Protein AF-A0A7L2IPK8-F1 (afdb_monomer_lite)

Foldseek 3Di:
DPPDDDDDDDDDCPVPVVVVVVVVVVVVVCVVVVQLDDPCQCDDDPPDPDPVSNVVSCVSVVDDD

Radius of gyration: 19.57 Å; chains: 1; bounding box: 50×32×36 Å

Organism: NCBI:txid91796

Secondary structure (DSSP, 8-state):
---------PPPSTT-HHHHHHHHHHHHHHHHHT-SS-TTTT---TT---THHHHHHHHHHT---

Structure (mmCIF, N/CA/C/O backbone):
data_AF-A0A7L2IPK8-F1
#
_entry.id   AF-A0A7L2IPK8-F1
#
loop_
_atom_site.group_PDB
_atom_site.id
_atom_site.type_symbol
_atom_site.label_atom_id
_atom_site.label_alt_id
_atom_site.label_comp_id
_atom_site.label_asym_id
_atom_site.label_entity_id
_atom_site.label_seq_id
_atom_site.pdbx_PDB_ins_code
_atom_site.Cartn_x
_atom_site.Cartn_y
_atom_site.Cartn_z
_atom_site.occupancy
_atom_site.B_iso_or_equiv
_atom_site.auth_seq_id
_atom_site.auth_comp_id
_atom_site.auth_asym_id
_atom_site.auth_atom_id
_atom_site.pdbx_PDB_model_num
ATOM 1 N N . GLN A 1 1 ? 33.995 15.064 -17.278 1.00 55.34 1 GLN A N 1
ATOM 2 C CA . GLN A 1 1 ? 32.932 14.254 -17.919 1.00 55.34 1 GLN A CA 1
ATOM 3 C C . GLN A 1 1 ? 32.838 12.927 -17.179 1.00 55.34 1 GLN A C 1
ATOM 5 O O . GLN A 1 1 ? 33.879 12.422 -16.790 1.00 55.34 1 GLN A O 1
ATOM 10 N N . CYS A 1 2 ? 31.635 12.386 -16.954 1.00 89.06 2 CYS A N 1
ATOM 11 C CA . CYS A 1 2 ? 31.429 11.217 -16.079 1.00 89.06 2 CYS A CA 1
ATOM 12 C C . CYS A 1 2 ? 31.425 9.849 -16.796 1.00 89.06 2 CYS A C 1
ATOM 14 O O . CYS A 1 2 ? 31.232 8.839 -16.135 1.00 89.06 2 CYS A O 1
ATOM 16 N N . GLY A 1 3 ? 31.622 9.797 -18.120 1.00 93.69 3 GLY A N 1
ATOM 17 C CA . GLY A 1 3 ? 31.921 8.551 -18.848 1.00 93.69 3 GLY A CA 1
ATOM 18 C C . GLY A 1 3 ? 30.835 7.466 -18.855 1.00 93.69 3 GLY A C 1
ATOM 19 O O . GLY A 1 3 ? 31.166 6.300 -19.030 1.00 93.69 3 GLY A O 1
ATOM 20 N N . VAL A 1 4 ? 29.557 7.799 -18.643 1.00 94.81 4 VAL A N 1
ATOM 21 C CA . VAL A 1 4 ? 28.496 6.779 -18.643 1.00 94.81 4 VAL A CA 1
ATOM 22 C C . VAL A 1 4 ? 28.162 6.331 -20.068 1.00 94.81 4 VAL A C 1
ATOM 24 O O . VAL A 1 4 ? 27.887 7.159 -20.934 1.00 94.81 4 VAL A O 1
ATOM 27 N N . GLU A 1 5 ? 28.168 5.019 -20.298 1.00 96.00 5 GLU A N 1
ATOM 28 C CA . GLU A 1 5 ? 27.950 4.439 -21.631 1.00 96.00 5 GLU A CA 1
ATOM 29 C C . GLU A 1 5 ? 26.497 4.027 -21.866 1.00 96.00 5 GLU A C 1
ATOM 31 O O . GLU A 1 5 ? 25.972 4.166 -22.967 1.00 96.00 5 GLU A O 1
ATOM 36 N N . ASN A 1 6 ? 25.825 3.513 -20.833 1.00 95.81 6 ASN A N 1
ATOM 37 C CA . ASN A 1 6 ? 24.462 3.016 -20.950 1.00 95.81 6 ASN A CA 1
ATOM 38 C C . ASN A 1 6 ? 23.674 3.256 -19.665 1.00 95.81 6 ASN A C 1
ATOM 40 O O . ASN A 1 6 ? 24.055 2.806 -18.587 1.00 95.81 6 ASN A O 1
ATOM 44 N N . ILE A 1 7 ? 22.517 3.896 -19.809 1.00 95.69 7 ILE A N 1
ATOM 45 C CA . ILE A 1 7 ? 21.494 4.000 -18.770 1.00 95.69 7 ILE A CA 1
ATOM 46 C C . ILE A 1 7 ? 20.203 3.467 -19.380 1.00 95.69 7 ILE A C 1
ATOM 48 O O . ILE A 1 7 ? 19.740 3.963 -20.406 1.00 95.69 7 ILE A O 1
ATOM 52 N N . ARG A 1 8 ? 19.622 2.435 -18.766 1.00 97.44 8 ARG A N 1
ATOM 53 C CA . ARG A 1 8 ? 18.343 1.854 -19.190 1.00 97.44 8 ARG A CA 1
ATOM 54 C C . ARG A 1 8 ? 17.394 1.738 -18.007 1.00 97.44 8 ARG A C 1
ATOM 56 O O . ARG A 1 8 ? 17.814 1.730 -16.855 1.00 97.44 8 ARG A O 1
ATOM 63 N N . ARG A 1 9 ? 16.104 1.626 -18.315 1.00 9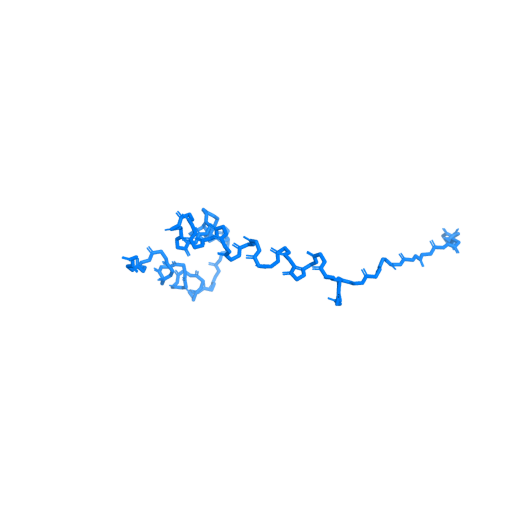8.19 9 ARG A N 1
ATOM 64 C CA . ARG A 1 9 ? 15.023 1.454 -17.343 1.00 98.19 9 ARG A CA 1
ATOM 65 C C . ARG A 1 9 ? 14.238 0.199 -17.693 1.00 98.19 9 ARG A C 1
ATOM 67 O O . ARG A 1 9 ? 13.906 -0.012 -18.858 1.00 98.19 9 ARG A O 1
ATOM 74 N N . ALA A 1 10 ? 13.934 -0.614 -16.688 1.00 98.31 10 ALA A N 1
ATOM 75 C CA . ALA A 1 10 ? 13.034 -1.746 -16.852 1.00 98.31 10 ALA A CA 1
ATOM 76 C C . ALA A 1 10 ? 11.640 -1.282 -17.315 1.00 98.31 10 ALA A C 1
ATOM 78 O O . ALA A 1 10 ? 11.230 -0.140 -17.076 1.00 98.31 10 ALA A O 1
ATOM 79 N N . GLN A 1 11 ? 10.900 -2.174 -17.973 1.00 97.88 11 GLN A N 1
ATOM 80 C CA . GLN A 1 11 ? 9.504 -1.902 -18.302 1.00 97.88 11 GLN A CA 1
ATOM 81 C C . GLN A 1 11 ? 8.678 -1.745 -17.018 1.00 97.88 11 GLN A C 1
ATOM 83 O O . GLN A 1 11 ? 8.924 -2.418 -16.018 1.00 97.88 11 GLN A O 1
ATOM 88 N N . SER A 1 12 ? 7.692 -0.851 -17.053 1.00 98.44 12 SER A N 1
ATOM 89 C CA . SER A 1 12 ? 6.676 -0.761 -16.000 1.00 98.44 12 SER A CA 1
ATOM 90 C C . SER A 1 12 ? 5.811 -2.031 -15.983 1.00 98.44 12 SER A C 1
ATOM 92 O O . SER A 1 12 ? 5.753 -2.754 -16.976 1.00 98.44 12 SER A O 1
ATOM 94 N N . LEU A 1 13 ? 5.109 -2.294 -14.876 1.00 97.81 13 LEU A N 1
ATOM 95 C CA . LEU A 1 13 ? 4.350 -3.543 -14.692 1.00 97.81 13 LEU A CA 1
ATOM 96 C C . LEU A 1 13 ? 3.240 -3.742 -15.746 1.00 97.81 13 LEU A C 1
ATOM 98 O O . LEU A 1 13 ? 3.018 -4.872 -16.175 1.00 97.81 13 LEU A O 1
ATOM 102 N N . ASN A 1 14 ? 2.622 -2.653 -16.226 1.00 96.50 14 ASN A N 1
ATOM 103 C CA . ASN A 1 14 ? 1.690 -2.617 -17.364 1.00 96.50 14 ASN A CA 1
ATOM 104 C C . ASN A 1 14 ? 0.636 -3.749 -17.324 1.00 96.50 14 ASN A C 1
ATOM 106 O O . ASN A 1 14 ? 0.086 -4.054 -16.270 1.00 96.50 14 ASN A O 1
ATOM 110 N N . GLY A 1 15 ? 0.348 -4.368 -18.473 1.00 97.12 15 GLY A N 1
ATOM 111 C CA . GLY A 1 15 ? -0.570 -5.499 -18.610 1.00 97.12 15 GLY A CA 1
ATOM 112 C C . GLY A 1 15 ? 0.071 -6.859 -18.328 1.00 97.12 15 GLY A C 1
ATOM 113 O O . GLY A 1 15 ? -0.343 -7.848 -18.927 1.00 97.12 15 GLY A O 1
ATOM 114 N N . ASN A 1 16 ? 1.106 -6.933 -17.484 1.00 98.31 16 ASN A N 1
ATOM 115 C CA . ASN A 1 16 ? 1.709 -8.216 -17.138 1.00 98.31 16 ASN A CA 1
ATOM 116 C C . ASN A 1 16 ? 0.674 -9.089 -16.391 1.00 98.31 16 ASN A C 1
ATOM 118 O O . ASN A 1 16 ? 0.223 -8.695 -15.311 1.00 98.31 16 ASN A O 1
ATOM 122 N N . PRO A 1 17 ? 0.313 -10.282 -16.904 1.00 98.19 17 PRO A N 1
ATOM 123 C CA . PRO A 1 17 ? -0.704 -11.130 -16.280 1.00 98.19 17 PRO A CA 1
ATOM 124 C C . PRO A 1 17 ? -0.324 -11.572 -14.860 1.00 98.19 17 PRO A C 1
ATOM 126 O O . PRO A 1 17 ? -1.199 -11.772 -14.019 1.00 98.19 17 PRO A O 1
ATOM 129 N N . LEU A 1 18 ? 0.975 -11.664 -14.553 1.00 98.50 18 LEU A N 1
ATOM 130 C CA . LEU A 1 18 ? 1.448 -11.966 -13.205 1.00 98.50 18 LEU A CA 1
ATOM 131 C C . LEU A 1 18 ? 1.120 -10.839 -12.217 1.00 98.50 18 LEU A C 1
ATOM 133 O O . LEU A 1 18 ? 0.815 -11.114 -11.061 1.00 98.50 18 LEU A O 1
ATOM 137 N N . PHE A 1 19 ? 1.139 -9.581 -12.667 1.00 98.62 19 PHE A N 1
ATOM 138 C CA . PHE A 1 19 ? 0.778 -8.446 -11.821 1.00 98.62 19 PHE A CA 1
ATOM 139 C C . PHE A 1 19 ? -0.721 -8.443 -11.505 1.00 98.62 19 PHE A C 1
ATOM 141 O O . PHE A 1 19 ? -1.097 -8.284 -10.347 1.00 98.62 19 PHE A O 1
ATOM 148 N N . ALA A 1 20 ? -1.573 -8.720 -12.498 1.00 98.50 20 ALA A N 1
ATOM 149 C CA . ALA A 1 20 ? -3.011 -8.880 -12.273 1.00 98.50 20 ALA A CA 1
ATOM 150 C C . ALA A 1 20 ? -3.311 -10.019 -11.282 1.00 98.50 20 ALA A C 1
ATOM 152 O O . ALA A 1 20 ? -4.107 -9.843 -10.360 1.00 98.50 20 ALA A O 1
ATOM 153 N N . LYS A 1 21 ? -2.617 -11.159 -11.416 1.00 98.75 21 LYS A N 1
ATOM 154 C CA . LYS A 1 21 ? -2.710 -12.262 -10.452 1.00 98.75 21 LYS A CA 1
ATOM 155 C C . LYS A 1 21 ? -2.278 -11.831 -9.046 1.00 98.75 21 LYS A C 1
ATOM 157 O O . LYS A 1 21 ? -2.989 -12.113 -8.092 1.00 98.75 21 LYS A O 1
ATOM 162 N N . ALA A 1 22 ? -1.170 -11.101 -8.916 1.00 98.81 22 ALA A N 1
ATOM 163 C CA . ALA A 1 22 ? -0.692 -10.622 -7.620 1.00 98.81 22 ALA A CA 1
ATOM 164 C C . ALA A 1 22 ? -1.697 -9.682 -6.925 1.00 98.81 22 ALA A C 1
ATOM 166 O O . ALA A 1 22 ? -1.868 -9.762 -5.710 1.00 98.81 22 ALA A O 1
ATOM 167 N N . LEU A 1 23 ? -2.392 -8.822 -7.680 1.00 98.81 23 LEU A N 1
ATOM 168 C CA . LEU A 1 23 ? -3.468 -7.984 -7.138 1.00 98.81 23 LEU A CA 1
ATOM 169 C C . LEU A 1 23 ? -4.648 -8.829 -6.634 1.00 98.81 23 LEU A C 1
ATOM 171 O O . LEU A 1 23 ? -5.168 -8.567 -5.549 1.00 98.81 23 LEU A O 1
ATOM 175 N N . ALA A 1 24 ? -5.042 -9.858 -7.391 1.00 98.81 24 ALA A N 1
ATOM 176 C CA . ALA A 1 24 ? -6.093 -10.787 -6.978 1.00 98.81 24 ALA A CA 1
ATOM 177 C C . ALA A 1 24 ? -5.702 -11.559 -5.706 1.00 98.81 24 ALA A C 1
ATOM 179 O O . ALA A 1 24 ? -6.502 -11.666 -4.775 1.00 98.81 24 ALA A O 1
ATOM 180 N N . ASP A 1 25 ? -4.456 -12.030 -5.635 1.00 98.88 25 ASP A N 1
ATOM 181 C CA . ASP A 1 25 ? -3.922 -12.737 -4.472 1.00 98.88 25 ASP A CA 1
ATOM 182 C C . ASP A 1 25 ? -3.888 -11.825 -3.232 1.00 98.88 25 ASP A C 1
ATOM 184 O O . ASP A 1 25 ? -4.282 -12.259 -2.151 1.00 98.88 25 ASP A O 1
ATOM 188 N N . LEU A 1 26 ? -3.506 -10.546 -3.373 1.00 98.75 26 LEU A N 1
ATOM 189 C CA . LEU A 1 26 ? -3.505 -9.568 -2.275 1.00 98.75 26 LEU A CA 1
ATOM 190 C C . LEU A 1 26 ? -4.903 -9.408 -1.662 1.00 98.75 26 LEU A C 1
ATOM 192 O O . LEU A 1 26 ? -5.051 -9.515 -0.444 1.00 98.75 26 LEU A O 1
ATOM 196 N N . VAL A 1 27 ? -5.930 -9.200 -2.493 1.00 98.62 27 VAL A N 1
ATOM 197 C CA . VAL A 1 27 ? -7.318 -9.053 -2.020 1.00 98.62 27 VAL A CA 1
ATOM 198 C C . VAL A 1 27 ? -7.821 -10.354 -1.397 1.00 98.62 27 VAL A C 1
ATOM 200 O O . VAL A 1 27 ? -8.414 -10.333 -0.322 1.00 98.62 27 VAL A O 1
ATOM 203 N N . CYS A 1 28 ? -7.545 -11.497 -2.027 1.00 98.69 28 CYS A N 1
ATOM 204 C CA . CYS A 1 28 ? -7.925 -12.804 -1.500 1.00 98.69 28 CYS A CA 1
ATOM 205 C C . CYS A 1 28 ? -7.303 -13.066 -0.116 1.00 98.69 28 CYS A C 1
ATOM 207 O O . CYS A 1 28 ? -7.992 -13.531 0.791 1.00 98.69 28 CYS A O 1
ATOM 209 N N . CYS A 1 29 ? -6.019 -12.751 0.069 1.00 98.62 29 CYS A N 1
ATOM 210 C CA . CYS A 1 29 ? -5.339 -12.868 1.358 1.00 98.62 29 CYS A CA 1
ATOM 211 C C . CYS A 1 29 ? -5.927 -11.920 2.410 1.00 98.62 29 CYS A C 1
ATOM 213 O O . CYS A 1 29 ? -6.176 -12.359 3.528 1.00 98.62 29 CYS A O 1
ATOM 215 N N . HIS A 1 30 ? -6.200 -10.662 2.052 1.00 98.19 30 HIS A N 1
ATOM 216 C CA . HIS A 1 30 ? -6.806 -9.680 2.957 1.00 98.19 30 HIS A CA 1
ATOM 217 C C . HIS A 1 30 ? -8.205 -10.104 3.432 1.00 98.19 30 HIS A C 1
ATOM 219 O O . HIS A 1 30 ? -8.485 -10.096 4.627 1.00 98.19 30 HIS A O 1
ATOM 225 N N . LEU A 1 31 ? -9.065 -10.566 2.518 1.00 97.62 31 LEU A N 1
ATOM 226 C CA . LEU A 1 31 ? -10.392 -11.075 2.878 1.00 97.62 31 LEU A CA 1
ATOM 227 C C . LEU A 1 31 ? -10.303 -12.290 3.812 1.00 97.62 31 LEU A C 1
ATOM 229 O O . LEU A 1 31 ? -11.104 -12.421 4.731 1.00 97.62 31 LEU A O 1
ATOM 233 N N . ARG A 1 32 ? -9.324 -13.178 3.606 1.00 98.12 32 ARG A N 1
ATOM 234 C CA . ARG A 1 32 ? -9.123 -14.356 4.466 1.00 98.12 32 ARG A CA 1
ATOM 235 C C . ARG A 1 32 ? -8.539 -14.015 5.834 1.00 98.12 32 ARG A C 1
ATOM 237 O O . ARG A 1 32 ? -8.858 -14.714 6.788 1.00 98.12 32 ARG A O 1
ATOM 244 N N . SER A 1 33 ? -7.684 -12.996 5.936 1.00 97.00 33 SER A N 1
ATOM 245 C CA . SER A 1 33 ? -7.055 -12.626 7.209 1.00 97.00 33 SER A CA 1
ATOM 246 C C . SER A 1 33 ? -8.019 -11.940 8.174 1.00 97.00 33 SER A C 1
ATOM 248 O O . SER A 1 33 ? -7.750 -11.936 9.372 1.00 97.00 33 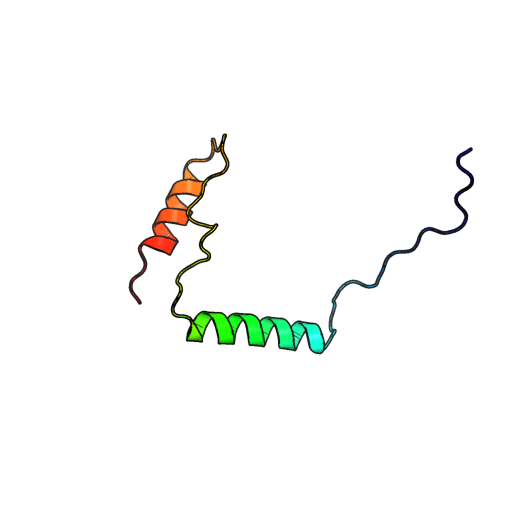SER A O 1
ATOM 250 N N . GLN A 1 34 ? -9.131 -11.387 7.667 1.00 95.31 34 GLN A N 1
ATOM 251 C CA . GLN A 1 34 ? -10.088 -10.585 8.443 1.00 95.31 34 GLN A CA 1
ATOM 252 C C . GLN A 1 34 ? -9.424 -9.368 9.118 1.00 95.31 34 GLN A C 1
ATOM 254 O O . GLN A 1 34 ? -9.953 -8.796 10.065 1.00 95.31 34 GLN A O 1
ATOM 259 N N . GLU A 1 35 ? -8.247 -8.952 8.647 1.00 96.56 35 GLU A N 1
ATOM 260 C CA . GLU A 1 35 ? -7.580 -7.753 9.142 1.00 96.56 35 GLU A CA 1
ATOM 261 C C . GLU A 1 35 ? -8.198 -6.524 8.484 1.00 96.56 35 GLU A C 1
ATOM 263 O O . GLU A 1 35 ? -8.285 -6.455 7.263 1.00 96.56 35 GLU A O 1
ATOM 268 N N . ILE A 1 36 ? -8.556 -5.506 9.265 1.00 97.62 36 ILE A N 1
ATOM 269 C CA . ILE A 1 36 ? -9.100 -4.263 8.701 1.00 97.62 36 ILE A CA 1
ATOM 270 C C . ILE A 1 36 ? -8.021 -3.408 8.020 1.00 97.62 36 ILE A C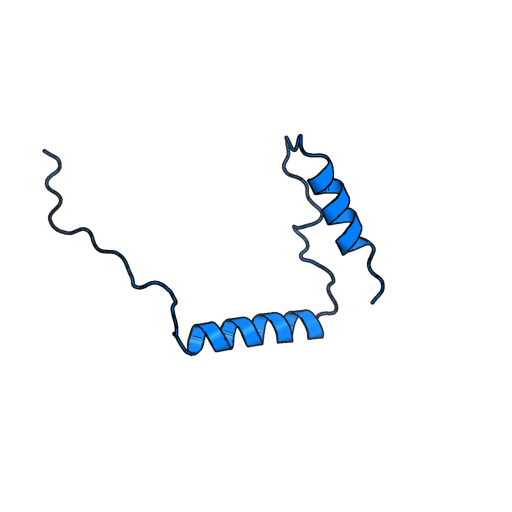 1
ATOM 272 O O . ILE A 1 36 ? -8.269 -2.721 7.030 1.00 97.62 36 ILE A O 1
ATOM 276 N N . CYS A 1 37 ? -6.803 -3.419 8.556 1.00 97.94 37 CYS A N 1
ATOM 277 C CA . CYS A 1 37 ? -5.670 -2.691 7.999 1.00 97.94 37 CYS A CA 1
ATOM 278 C C . CYS A 1 37 ? -4.343 -3.306 8.455 1.00 97.94 37 CYS A C 1
ATOM 280 O O . CYS A 1 37 ? -4.308 -4.138 9.359 1.00 97.94 37 CYS A O 1
ATOM 282 N N . SER A 1 38 ? -3.236 -2.886 7.837 1.00 98.06 38 SER A N 1
ATOM 283 C CA . SER A 1 38 ? -1.905 -3.336 8.248 1.00 98.06 38 SER A CA 1
ATOM 284 C C . SER A 1 38 ? -1.529 -2.808 9.634 1.00 98.06 38 SER A C 1
ATOM 286 O O . SER A 1 38 ? -1.941 -1.720 10.040 1.00 98.06 38 SER A O 1
ATOM 288 N N . ARG A 1 39 ? -0.632 -3.520 10.328 1.00 98.00 39 ARG A N 1
ATOM 289 C CA . ARG A 1 39 ? -0.077 -3.099 11.629 1.00 98.00 39 ARG A CA 1
ATOM 290 C C . ARG A 1 39 ? 0.579 -1.712 11.594 1.00 98.00 39 ARG A C 1
ATOM 292 O O . ARG A 1 39 ? 0.695 -1.057 12.624 1.00 98.00 39 ARG A O 1
ATOM 299 N N . GLN A 1 40 ? 1.047 -1.274 10.430 1.00 98.62 40 GLN A N 1
ATOM 300 C CA . GLN A 1 40 ? 1.717 0.007 10.241 1.00 98.62 40 GLN A CA 1
ATOM 301 C C . GLN A 1 40 ? 0.732 1.172 10.142 1.00 98.62 40 GLN A C 1
ATOM 303 O O . GLN A 1 40 ? 1.095 2.275 10.542 1.00 98.62 40 GLN A O 1
ATOM 308 N N . LEU A 1 41 ? -0.491 0.960 9.637 1.00 98.31 41 LEU A N 1
ATOM 309 C CA . LEU A 1 41 ? -1.436 2.056 9.409 1.00 98.31 41 LEU A CA 1
ATOM 310 C C . LEU A 1 41 ? -1.733 2.871 10.683 1.00 98.31 41 LEU A C 1
ATOM 312 O O . LEU A 1 41 ? -1.692 4.094 10.584 1.00 98.31 41 LEU A O 1
ATOM 316 N N . PRO A 1 42 ? -1.950 2.280 11.876 1.00 97.69 42 PRO A N 1
ATOM 317 C CA . PRO A 1 42 ? -2.215 3.041 13.100 1.00 97.69 42 PRO A CA 1
ATOM 318 C C . PRO A 1 42 ? -1.065 3.960 13.552 1.00 97.69 42 PRO A C 1
ATOM 320 O O . PRO A 1 42 ? -1.286 4.871 14.352 1.00 97.69 42 PRO A O 1
ATOM 323 N N . LEU A 1 43 ? 0.156 3.775 13.036 1.00 98.25 43 LEU A N 1
ATOM 324 C CA . LEU A 1 43 ? 1.309 4.604 13.376 1.00 98.25 43 LEU A CA 1
ATOM 325 C C . LEU A 1 43 ? 1.337 5.879 12.518 1.00 98.25 43 LEU A C 1
ATOM 327 O O . LEU A 1 43 ? 1.510 5.843 11.300 1.00 98.25 43 LEU A O 1
ATOM 331 N N . CYS A 1 44 ? 1.176 7.045 13.146 1.00 98.06 44 CYS A N 1
ATOM 332 C CA . CYS A 1 44 ? 1.437 8.324 12.479 1.00 98.06 44 CYS A CA 1
ATOM 333 C C . CYS A 1 44 ? 2.939 8.543 12.251 1.00 98.06 44 CYS A C 1
ATOM 335 O O . CYS A 1 44 ? 3.765 8.088 13.040 1.00 98.06 44 CYS A O 1
ATOM 337 N N . CYS A 1 45 ? 3.286 9.325 11.222 1.00 98.56 45 CYS A N 1
ATOM 338 C CA . CYS A 1 45 ? 4.648 9.834 11.067 1.00 98.56 45 CYS A CA 1
ATOM 339 C C . CYS A 1 45 ? 5.068 10.623 12.328 1.00 98.56 45 CYS A C 1
ATOM 341 O O . CYS A 1 45 ? 4.223 11.335 12.880 1.00 98.56 45 CYS A O 1
ATOM 343 N N . PRO A 1 46 ? 6.348 10.578 12.750 1.00 98.38 46 PRO A N 1
ATOM 344 C CA . PRO A 1 46 ? 6.796 11.196 14.005 1.00 98.38 46 PRO A CA 1
ATOM 345 C C . PRO A 1 46 ? 6.495 12.696 14.139 1.00 98.38 46 PRO A C 1
ATOM 347 O O . PRO A 1 46 ? 6.246 13.178 15.237 1.00 98.38 46 PRO A O 1
ATOM 350 N N . LEU A 1 47 ? 6.480 13.425 13.021 1.00 98.19 47 LEU A N 1
ATOM 351 C CA . LEU A 1 47 ? 6.215 14.867 12.959 1.00 98.19 47 LEU A CA 1
ATOM 352 C C . LEU A 1 47 ? 4.948 15.174 12.148 1.00 98.19 47 LEU A C 1
ATOM 354 O O . LEU A 1 47 ? 4.881 16.152 11.407 1.00 98.19 47 LEU A O 1
ATOM 358 N N . CYS A 1 48 ? 3.949 14.292 12.219 1.00 98.25 48 CYS A N 1
ATOM 359 C CA . CYS A 1 48 ? 2.705 14.466 11.479 1.00 98.25 48 CYS A CA 1
ATOM 360 C C . CYS A 1 48 ? 1.944 15.711 11.962 1.00 98.25 48 CYS A C 1
ATOM 362 O O . CYS A 1 48 ? 1.387 15.708 13.057 1.00 98.25 48 CYS A O 1
ATOM 364 N N . ALA A 1 49 ? 1.868 16.737 11.112 1.00 98.06 49 ALA A N 1
ATOM 365 C CA . ALA A 1 49 ? 1.097 17.959 11.360 1.00 98.06 49 ALA A CA 1
ATOM 366 C C . ALA A 1 49 ? -0.302 17.949 10.712 1.00 98.06 49 ALA A C 1
ATOM 368 O O . ALA A 1 49 ? -1.080 18.874 10.916 1.00 98.06 49 ALA A O 1
ATOM 369 N N . ASN A 1 50 ? -0.636 16.916 9.927 1.00 98.50 50 ASN A N 1
ATOM 370 C CA . ASN A 1 50 ? -1.943 16.799 9.281 1.00 98.50 50 ASN A CA 1
ATOM 371 C C . ASN A 1 50 ? -2.940 16.055 10.202 1.00 98.50 50 ASN A C 1
ATOM 373 O O . ASN A 1 50 ? -2.737 14.860 10.454 1.00 98.50 50 ASN A O 1
ATOM 377 N N . PRO A 1 51 ? -4.012 16.709 10.693 1.00 97.31 51 PRO A N 1
ATOM 378 C CA . PRO A 1 51 ? -4.989 16.079 11.586 1.00 97.31 51 PRO A CA 1
ATOM 379 C C . PRO A 1 51 ? -5.774 14.945 10.908 1.00 97.31 51 PRO A C 1
ATOM 381 O O . PRO A 1 51 ? -6.001 13.906 11.534 1.00 97.31 51 PRO A O 1
ATOM 384 N N . THR A 1 52 ? -6.074 15.068 9.611 1.00 98.62 52 THR A N 1
ATOM 385 C CA . THR A 1 52 ? -6.817 14.058 8.840 1.00 98.62 52 THR A CA 1
ATOM 386 C C . THR A 1 52 ? -6.099 12.711 8.838 1.00 98.62 52 THR A C 1
ATOM 388 O O . THR A 1 52 ? -6.733 11.663 8.885 1.00 98.62 52 THR A O 1
ATOM 391 N N . CYS A 1 53 ? -4.762 12.698 8.894 1.00 98.62 53 CYS A N 1
ATOM 392 C CA . CYS A 1 53 ? -4.004 11.452 8.976 1.00 98.62 53 CYS A CA 1
ATOM 393 C C . CYS A 1 53 ? -4.331 10.623 10.223 1.00 98.62 53 CYS A C 1
ATOM 395 O O . CYS A 1 53 ? -4.138 9.411 10.182 1.00 98.62 53 CYS A O 1
ATOM 397 N N . ARG A 1 54 ? -4.741 11.235 11.339 1.00 97.69 54 ARG A N 1
ATOM 398 C CA . ARG A 1 54 ? -5.159 10.503 12.543 1.00 97.69 54 ARG A CA 1
ATOM 399 C C . ARG A 1 54 ? -6.606 10.038 12.415 1.00 97.69 54 ARG A C 1
ATOM 401 O O . ARG A 1 54 ? -6.896 8.894 12.748 1.00 97.69 54 ARG A O 1
ATOM 408 N N . GLU A 1 55 ? -7.470 10.894 11.882 1.00 98.50 55 GLU A N 1
ATOM 409 C CA . GLU A 1 55 ? -8.886 10.590 11.646 1.00 98.50 55 GLU A CA 1
ATOM 410 C C . GLU A 1 55 ? -9.051 9.402 10.695 1.00 98.50 55 GLU A C 1
ATOM 412 O O . GLU A 1 55 ? -9.770 8.460 11.009 1.00 98.50 55 GLU A O 1
ATOM 417 N N . THR 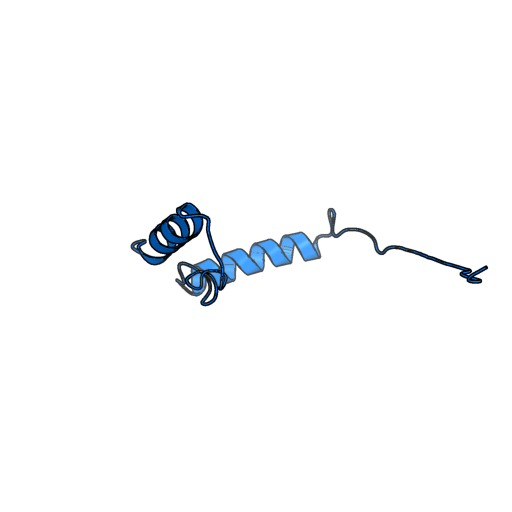A 1 56 ? -8.309 9.371 9.583 1.00 98.62 56 THR A N 1
ATOM 418 C CA . THR A 1 56 ? -8.330 8.244 8.638 1.00 98.62 56 THR A CA 1
ATOM 419 C C . THR A 1 56 ? -7.882 6.937 9.291 1.00 98.62 56 THR A C 1
ATOM 421 O O . THR A 1 56 ? -8.462 5.887 9.029 1.00 98.62 56 THR A O 1
ATOM 424 N N . LYS A 1 57 ? -6.868 6.974 10.163 1.00 98.44 57 LYS A N 1
ATOM 425 C CA . LYS A 1 57 ? -6.425 5.774 10.889 1.00 98.44 57 LYS A CA 1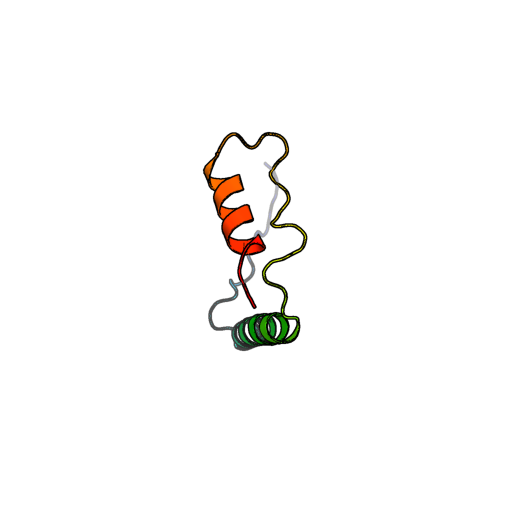
ATOM 426 C C . LYS A 1 57 ? -7.522 5.263 11.811 1.00 98.44 57 LYS A C 1
ATOM 428 O O . LYS A 1 57 ? -7.841 4.083 11.747 1.00 98.44 57 LYS A O 1
ATOM 433 N N . ALA A 1 58 ? -8.113 6.161 12.603 1.00 98.06 58 ALA A N 1
ATOM 434 C CA . ALA A 1 58 ? -9.218 5.836 13.497 1.00 98.06 58 ALA A CA 1
ATOM 435 C C . ALA A 1 58 ? -10.417 5.262 12.728 1.00 98.06 58 ALA A C 1
ATOM 437 O O . ALA A 1 58 ? -11.006 4.281 13.172 1.00 98.06 58 ALA A O 1
ATOM 438 N N . PHE A 1 59 ? -10.725 5.826 11.555 1.00 98.25 59 PHE A N 1
ATOM 439 C CA . PHE A 1 59 ? -11.789 5.348 10.677 1.00 98.25 59 PHE A CA 1
ATOM 440 C C . PHE A 1 59 ? -11.600 3.879 10.294 1.00 98.25 59 PHE A C 1
ATOM 442 O O . PHE A 1 59 ? -12.519 3.090 10.495 1.00 98.25 59 PHE A O 1
ATOM 449 N N . PHE A 1 60 ? -10.423 3.494 9.789 1.00 98.12 60 PHE A N 1
ATOM 450 C CA . PHE A 1 60 ? -10.173 2.093 9.452 1.00 98.12 60 PHE A CA 1
ATOM 451 C C . PHE A 1 60 ? -10.131 1.227 10.714 1.00 98.12 60 PHE A C 1
ATOM 453 O O . PHE A 1 60 ? -10.869 0.262 10.805 1.00 98.12 60 PHE A O 1
ATOM 460 N N . THR A 1 61 ? -9.364 1.577 11.747 1.00 97.31 61 THR A N 1
ATOM 461 C CA . THR A 1 61 ? -9.247 0.714 12.940 1.00 97.31 61 THR A CA 1
ATOM 462 C C . THR A 1 61 ? -10.547 0.540 13.733 1.00 97.31 61 THR A C 1
ATOM 464 O O . THR A 1 61 ? -10.630 -0.372 14.546 1.00 97.31 61 THR A O 1
ATOM 467 N N . GLY A 1 62 ? -11.531 1.423 13.538 1.00 96.38 62 GLY A N 1
ATOM 468 C CA . GLY A 1 62 ? -12.829 1.385 14.211 1.00 96.38 62 GLY A CA 1
ATOM 469 C C . GLY A 1 62 ? -13.946 0.670 13.445 1.00 96.38 62 GLY A C 1
ATOM 470 O O . GLY A 1 62 ? -15.084 0.706 13.908 1.00 96.38 62 GLY A O 1
ATOM 471 N N . GLN A 1 63 ? -13.672 0.066 12.281 1.00 96.81 63 GLN A N 1
ATOM 472 C CA . GLN A 1 63 ? -14.694 -0.674 11.528 1.00 96.81 63 GLN A CA 1
ATOM 473 C C . GLN A 1 63 ? -15.161 -1.930 12.281 1.00 96.81 63 GLN A C 1
ATOM 475 O O . GLN A 1 63 ? -14.381 -2.570 12.987 1.00 96.81 63 GLN A O 1
ATOM 480 N N . GLN A 1 64 ? -16.430 -2.298 12.088 1.00 89.50 64 GLN A N 1
ATOM 481 C CA . GLN A 1 64 ? -16.963 -3.601 12.495 1.00 89.50 64 GLN A CA 1
ATOM 482 C C . GLN A 1 64 ? -16.750 -4.613 11.362 1.00 89.50 64 GLN A C 1
ATOM 484 O O . GLN A 1 64 ? -16.953 -4.268 10.197 1.00 89.50 64 GLN A O 1
ATOM 489 N N . LEU A 1 65 ? -16.321 -5.827 11.718 1.00 74.56 65 LEU A N 1
ATOM 490 C CA . LEU A 1 65 ? -16.198 -6.981 10.817 1.00 74.56 65 LEU A CA 1
ATOM 491 C C . LEU A 1 65 ? -17.505 -7.769 10.758 1.00 74.56 65 LEU A C 1
ATOM 493 O O . LEU A 1 65 ? -18.119 -7.939 11.837 1.00 74.56 65 LEU A O 1
#

pLDDT: mean 96.54, std 6.14, range [55.34, 98.88]

Sequence (65 aa):
QCGVENIRRAQSLNGNPLFAKALADLVCCHLRSQEICSRQLPLCCPLCANPTCRETKAFFTGQQL

=== Feature glossary ===
Legend for the data blocks above and below:

— What the protein is —

The amino-acid sequence is the protein's primary structure: the linear order of residues from the N-terminus to 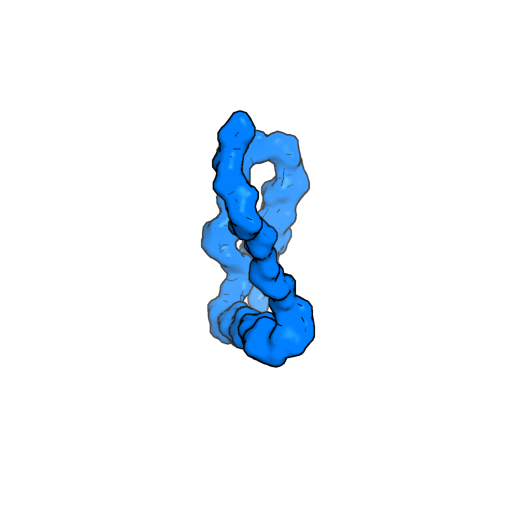the C-terminus, written in one-letter code. Everything else here — the 3D coordinates, the secondary structure, the domain annotations — is ultimately a consequence of this string.

Functional annotations link the protein to curated databases. InterPro entries identify conserved domains and families by matching the sequence against member-database signatures (Pfam, PROSITE, CDD, …). Gene Ontology (GO) terms describe molecular function, biological process, and cellular component in a controlled vocabulary. CATH places the structure in a hierarchical fold classification (Class/Architecture/Topology/Homologous-superfamily). The organism is the source species.

— Where its atoms are —

Atomic coordinates in PDBx/mmCIF format — the same representation the Protein Data Bank distributes. Each line of the _atom_site loop places one backbone atom in Cartesian space (units: ångströms, origin: arbitrary).

The six renders are orthographic views along the three Cartesian axes in both directions. Representation (cartoon, sticks, or surface) and color scheme (sequence-rainbow or by-chain) vary across proteins so the training set covers all the common visualization conventions.

— Local backbone conformation —

Eight-state secondary structure (DSSP): H is the canonical α-helix, G the tighter 3₁₀-helix, I the wider π-helix; E/B are β-structure, T and S are turns and bends, and '-' is everything else. DSSP derives these from the pattern of main-chain N–H···O=C hydrogen bonds, not from the sequence.

Three-state secondary structure (P-SEA) collapses the eight DSSP classes into helix (a), strand (b), and coil (c). P-SEA assigns these from Cα geometry alone — distances and angles — without requiring backbone oxygens, so it works on any Cα trace.

φ (phi) and ψ (psi) are the two rotatable backbone dihedrals per residue: φ is the C(i-1)–N–Cα–C torsion, ψ is the N–Cα–C–N(i+1) torsion, both in degrees on (−180°, 180°]. α-helical residues cluster near (−60°, −45°); β-strand residues near (−120°, +130°). A Ramachandran plot is simply a scatter of (φ, ψ) for every residue.

— Global shape and packing —

The geometric summary reports three shape descriptors. Rg (radius of gyration) measures how spread out the Cα atoms are about their centre of mass; compact globular proteins have small Rg, elongated or unfolded ones large. Cα contacts (<8 Å, |i−j|>4) count long-range residue pairs in spatial proximity — high for tightly packed folds, near zero for rods or random coil. The bounding-box extents give the protein's footprint along x, y, z in Å.

SASA measures how much of the protein is reachable by solvent. It is computed by rolling a water-sized probe over the atomic surface and summing the exposed area (Å²). Per-residue SASA distinguishes core (buried, low SASA) from surface (exposed, high SASA) residues; total SASA is a whole-molecule size measure.

Plot images: a contact map (which residues are close in 3D, as an N×N binary image), a Ramachandran scatter (backbone torsion angles, revealing secondary-structure composition at a glance), and — for AlphaFold structures — a PAE heatmap (pairwise prediction confidence).

— Structural neighborhood —

A 3Di character summarizes, for each residue, the relative orientation of the Cα frame of its nearest spatial neighbor. Because it encodes fold topology rather than chemistry, 3Di alignments detect remote structural similarity that sequence alignment misses.

The Foldseek neighbor list gives the closest experimentally determined structures in the PDB, ranked by structural alignment. TM-score near 1 means near-identical fold; near 0.3 means only rough topology match. This is how one finds what a novel AlphaFold prediction most resembles in the solved-structure universe.

— Confidence and disorder —

For AlphaFold models, the B-factor field carries pLDDT — the model's own estimate of local accuracy on a 0–100 scale. Regions with pLDDT<50 should be treated as essentially unmodeled; they often correspond to intrinsically disordered segments.

Crystallographic B-factors measure how much each atom's electron density is smeared out, in Å². They rise in mobile loops and surface residues and fall in the buried interior. In AlphaFold models this column is repurposed to hold pLDDT instead.

Predicted Aligned Error (PAE) is an AlphaFold confidence matrix: entry (i, j) is the expected error in the position of residue j, in ångströms, when the prediction is superimposed on the true structure at residue i. Low PAE within a block of residues means that block is internally rigid and well-predicted; high PAE between two blocks means their relative placement is uncertain even if each block individually is confident.